Protein AF-A0A2W6VBF0-F1 (afdb_monomer_lite)

Structure (mmCIF, N/CA/C/O backbone):
data_AF-A0A2W6VBF0-F1
#
_entry.id   AF-A0A2W6VBF0-F1
#
loop_
_atom_site.group_PDB
_atom_site.id
_atom_site.type_symbol
_atom_site.label_atom_id
_atom_site.label_alt_id
_atom_site.label_comp_id
_atom_site.label_asym_id
_atom_site.label_entity_id
_atom_site.label_seq_id
_atom_site.pdbx_PDB_ins_code
_atom_site.Cartn_x
_atom_site.Cartn_y
_atom_site.Cartn_z
_atom_site.occupancy
_atom_site.B_iso_or_equiv
_atom_site.auth_seq_id
_atom_site.auth_comp_id
_atom_site.auth_asym_id
_atom_site.auth_atom_id
_atom_site.pdbx_PDB_model_num
ATOM 1 N N . MET A 1 1 ? 8.308 5.695 -21.639 1.00 37.28 1 MET A N 1
ATOM 2 C CA . MET A 1 1 ? 6.841 5.682 -21.822 1.00 37.28 1 MET A CA 1
ATOM 3 C C . MET A 1 1 ? 6.224 6.027 -20.482 1.00 37.28 1 MET A C 1
ATOM 5 O O . MET A 1 1 ? 6.552 5.370 -19.507 1.00 37.28 1 MET A O 1
ATOM 9 N N . SER A 1 2 ? 5.456 7.114 -20.416 1.00 35.91 2 SER A N 1
ATOM 10 C CA . SER A 1 2 ? 4.888 7.621 -19.165 1.00 35.91 2 SER A CA 1
ATOM 11 C C . SER A 1 2 ? 3.656 6.799 -18.785 1.00 35.91 2 SER A C 1
ATOM 13 O O . SER A 1 2 ? 2.677 6.783 -19.526 1.00 35.91 2 SER A O 1
ATOM 15 N N . ILE A 1 3 ? 3.715 6.120 -17.640 1.00 46.72 3 ILE A N 1
ATOM 16 C CA . ILE A 1 3 ? 2.602 5.381 -17.010 1.00 46.72 3 ILE A CA 1
ATOM 17 C C . ILE A 1 3 ? 1.470 6.303 -16.519 1.00 46.72 3 ILE A C 1
ATOM 19 O O . ILE A 1 3 ? 0.417 5.825 -16.115 1.00 46.72 3 ILE A O 1
ATOM 23 N N . ALA A 1 4 ? 1.646 7.624 -16.617 1.00 43.47 4 ALA A N 1
ATOM 24 C CA . ALA A 1 4 ? 0.705 8.626 -16.123 1.00 43.47 4 ALA A CA 1
ATOM 25 C C . ALA A 1 4 ? -0.602 8.760 -16.932 1.00 43.47 4 ALA A C 1
ATOM 27 O O . ALA A 1 4 ? -1.452 9.554 -16.551 1.00 43.47 4 ALA A O 1
ATOM 28 N N . ASN A 1 5 ? -0.779 8.036 -18.046 1.00 42.06 5 ASN A N 1
ATOM 29 C CA . ASN A 1 5 ? -1.889 8.296 -18.975 1.00 42.06 5 ASN A CA 1
ATOM 30 C C . ASN A 1 5 ? -2.955 7.188 -19.061 1.00 42.06 5 ASN A C 1
ATOM 32 O O . ASN A 1 5 ? -3.769 7.220 -19.979 1.00 42.06 5 ASN A O 1
ATOM 36 N N . VAL A 1 6 ? -2.942 6.189 -18.167 1.00 48.78 6 VAL A N 1
ATOM 37 C CA . VAL A 1 6 ? -3.814 5.001 -18.310 1.00 48.78 6 VAL A CA 1
ATOM 38 C C . VAL A 1 6 ? -4.966 4.934 -17.300 1.00 48.78 6 VAL A C 1
ATOM 40 O O . VAL A 1 6 ? -5.921 4.210 -17.551 1.00 48.78 6 VAL A O 1
ATOM 43 N N . ILE A 1 7 ? -4.978 5.697 -16.200 1.00 51.50 7 ILE A N 1
ATOM 44 C CA . ILE A 1 7 ? -6.007 5.500 -15.159 1.00 51.50 7 ILE A CA 1
ATOM 45 C C . ILE A 1 7 ? -6.567 6.840 -14.668 1.00 51.50 7 ILE A C 1
ATOM 47 O O . ILE A 1 7 ? -6.227 7.322 -13.597 1.00 51.50 7 ILE A O 1
ATOM 51 N N . SER A 1 8 ? -7.433 7.446 -15.485 1.00 50.75 8 SER A N 1
ATOM 52 C CA . SER A 1 8 ? -8.290 8.588 -15.103 1.00 50.75 8 SER A CA 1
ATOM 53 C C . SER A 1 8 ? -9.724 8.145 -14.762 1.00 50.75 8 SER A C 1
ATOM 55 O O . SER A 1 8 ? -10.625 8.976 -14.652 1.00 50.75 8 SER A O 1
ATOM 57 N N . ALA A 1 9 ? -9.972 6.837 -14.659 1.00 53.91 9 ALA A N 1
ATOM 58 C CA . ALA A 1 9 ? -11.263 6.314 -14.237 1.00 53.91 9 ALA A CA 1
ATOM 59 C C . ALA A 1 9 ? -11.266 6.129 -12.710 1.00 53.91 9 ALA A C 1
ATOM 61 O O . ALA A 1 9 ? -10.267 5.643 -12.170 1.00 53.91 9 ALA A O 1
ATOM 62 N N . PRO A 1 10 ? -12.360 6.485 -12.014 1.00 62.22 10 PRO A N 1
ATOM 63 C CA . PRO A 1 10 ? -12.488 6.217 -10.588 1.00 62.22 10 PRO A CA 1
ATOM 64 C C . PRO A 1 10 ? -12.339 4.712 -10.333 1.00 62.22 10 PRO A C 1
ATOM 66 O O . PRO A 1 10 ? -13.016 3.896 -10.959 1.00 62.22 10 PRO A O 1
ATOM 69 N N . VAL A 1 11 ? -11.428 4.345 -9.430 1.00 71.75 11 VAL A N 1
ATOM 70 C CA . VAL A 1 11 ? -11.211 2.946 -9.049 1.00 71.75 11 VAL A CA 1
ATOM 71 C C . VAL A 1 11 ? -12.271 2.563 -8.020 1.00 71.75 11 VAL A C 1
ATOM 73 O O . VAL A 1 11 ? -12.229 3.012 -6.874 1.00 71.75 11 VAL A O 1
ATOM 76 N N . GLU A 1 12 ? -13.230 1.732 -8.423 1.00 77.00 12 GLU A N 1
ATOM 77 C CA . GLU A 1 12 ? -14.184 1.129 -7.491 1.00 77.00 12 GLU A CA 1
ATOM 78 C C . GLU A 1 12 ? -13.506 0.004 -6.702 1.00 77.00 12 GLU A C 1
ATOM 80 O O . GLU A 1 12 ? -12.877 -0.892 -7.270 1.00 77.00 12 GLU A O 1
ATOM 85 N N . LEU A 1 13 ? -13.615 0.073 -5.374 1.00 83.62 13 LEU A N 1
ATOM 86 C CA . LEU A 1 13 ? -12.956 -0.843 -4.448 1.00 83.62 13 LEU A CA 1
ATOM 87 C C . LEU A 1 13 ? -13.983 -1.505 -3.539 1.00 83.62 13 LEU A C 1
ATOM 89 O O . LEU A 1 13 ? -14.857 -0.834 -2.991 1.00 83.62 13 LEU A O 1
ATOM 93 N N . PHE A 1 14 ? -13.836 -2.813 -3.341 1.00 86.50 14 PHE A N 1
ATOM 94 C CA . PHE A 1 14 ? -14.748 -3.622 -2.536 1.00 86.50 14 PHE A CA 1
ATOM 95 C C . PHE A 1 14 ? -14.005 -4.409 -1.453 1.00 86.50 14 PHE A C 1
ATOM 97 O O . PHE A 1 14 ? -12.859 -4.824 -1.624 1.00 86.50 14 PHE A O 1
ATOM 104 N N . VAL A 1 15 ? -14.677 -4.676 -0.329 1.00 90.44 15 VAL A N 1
ATOM 105 C CA . VAL A 1 15 ? -14.157 -5.599 0.693 1.00 90.44 15 VAL A CA 1
ATOM 106 C C . VAL A 1 15 ? -13.981 -6.993 0.085 1.00 90.44 15 VAL A C 1
ATOM 108 O O . VAL A 1 15 ? -14.874 -7.508 -0.580 1.00 90.44 15 VAL A O 1
ATOM 111 N N . GLY A 1 16 ? -12.826 -7.609 0.331 1.00 88.81 16 GLY A N 1
ATOM 112 C CA . GLY A 1 16 ? -12.423 -8.903 -0.220 1.00 88.81 16 GLY A CA 1
ATOM 113 C C . GLY A 1 16 ? -11.602 -8.802 -1.508 1.00 88.81 16 GLY A C 1
ATOM 114 O O . GLY A 1 16 ? -10.895 -9.757 -1.831 1.00 88.81 16 GLY A O 1
ATOM 115 N N . GLN A 1 17 ? -11.635 -7.659 -2.201 1.00 89.25 17 GLN A N 1
ATOM 116 C CA . GLN A 1 17 ? -10.873 -7.429 -3.427 1.00 89.25 17 GLN A CA 1
ATOM 117 C C . GLN A 1 17 ? -9.374 -7.312 -3.139 1.00 89.25 17 GLN A C 1
ATOM 119 O O . GLN A 1 17 ? -8.955 -6.734 -2.132 1.00 89.25 17 GLN A O 1
ATOM 124 N N . PHE A 1 18 ? -8.562 -7.830 -4.058 1.00 89.88 18 PHE A N 1
ATOM 125 C CA . PHE A 1 18 ? -7.127 -7.587 -4.070 1.00 89.88 18 PHE A CA 1
ATOM 126 C C . PHE A 1 18 ? -6.799 -6.395 -4.970 1.00 89.88 18 PHE A C 1
ATOM 128 O O . PHE A 1 18 ? -7.325 -6.269 -6.076 1.00 89.88 18 PHE A O 1
ATOM 135 N N . VAL A 1 19 ? -5.906 -5.537 -4.492 1.00 89.62 19 VAL A N 1
ATOM 136 C CA . VAL A 1 19 ? -5.398 -4.363 -5.204 1.00 89.62 19 VAL A CA 1
ATOM 137 C C . VAL A 1 19 ? -3.883 -4.414 -5.255 1.00 89.62 19 VAL A C 1
ATOM 139 O O . VAL A 1 19 ? -3.239 -4.854 -4.301 1.00 89.62 19 VAL A O 1
ATOM 142 N N . ALA A 1 20 ? -3.305 -3.944 -6.352 1.00 90.56 20 ALA A N 1
ATOM 143 C CA . ALA A 1 20 ? -1.880 -3.675 -6.422 1.00 90.56 20 ALA A CA 1
ATOM 144 C C . ALA A 1 20 ? -1.622 -2.235 -5.972 1.00 90.56 20 ALA A C 1
ATOM 146 O O . ALA A 1 20 ? -2.284 -1.307 -6.428 1.00 90.56 20 ALA A O 1
ATOM 147 N N . LEU A 1 21 ? -0.660 -2.047 -5.074 1.00 91.69 21 LEU A N 1
ATOM 148 C CA . LEU A 1 21 ? -0.193 -0.731 -4.656 1.00 91.69 21 LEU A CA 1
ATOM 149 C C . LEU A 1 21 ? 1.233 -0.518 -5.159 1.00 91.69 21 LEU A C 1
ATOM 151 O O . LEU A 1 21 ? 2.090 -1.394 -4.999 1.00 91.69 21 LEU A O 1
ATOM 155 N N . LEU A 1 22 ? 1.480 0.657 -5.734 1.00 91.00 22 LEU A N 1
ATOM 156 C CA . LEU A 1 22 ? 2.799 1.084 -6.191 1.00 91.00 22 LEU A CA 1
ATOM 157 C C . LEU A 1 22 ? 3.127 2.468 -5.616 1.00 91.00 22 LEU A C 1
ATOM 159 O O . LEU A 1 22 ? 2.390 3.412 -5.894 1.00 91.00 22 LEU A O 1
ATOM 163 N N . PRO A 1 23 ? 4.204 2.625 -4.830 1.00 92.81 23 PRO A N 1
ATOM 164 C CA . PRO A 1 23 ? 4.642 3.932 -4.354 1.00 92.81 23 PRO A CA 1
ATOM 165 C C . PRO A 1 23 ? 4.926 4.911 -5.489 1.00 92.81 23 PRO A C 1
ATOM 167 O O . PRO A 1 23 ? 5.534 4.544 -6.492 1.00 92.81 23 PRO A O 1
ATOM 170 N N . THR A 1 24 ? 4.508 6.166 -5.316 1.00 91.88 24 THR A N 1
ATOM 171 C CA . THR A 1 24 ? 4.733 7.224 -6.319 1.00 91.88 24 THR A CA 1
ATOM 172 C C . THR 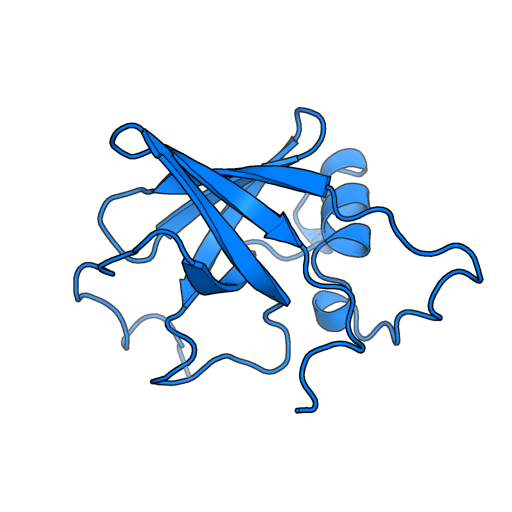A 1 24 ? 6.112 7.868 -6.209 1.00 91.88 24 THR A C 1
ATOM 174 O O . THR A 1 24 ? 6.558 8.516 -7.152 1.00 91.88 24 THR A O 1
ATOM 177 N N . ARG A 1 25 ? 6.789 7.702 -5.065 1.00 90.12 25 ARG A N 1
ATOM 178 C CA . ARG A 1 25 ? 8.130 8.236 -4.791 1.00 90.12 25 ARG A CA 1
ATOM 179 C C . ARG A 1 25 ? 9.172 7.133 -4.843 1.00 90.12 25 ARG A C 1
ATOM 181 O O . ARG A 1 25 ? 8.906 6.014 -4.398 1.00 90.12 25 ARG A O 1
ATOM 188 N N . HIS A 1 26 ? 10.368 7.454 -5.330 1.00 86.56 26 HIS A N 1
ATOM 189 C CA . HIS A 1 26 ? 11.480 6.511 -5.282 1.00 86.56 26 HIS A CA 1
ATOM 190 C C . HIS A 1 26 ? 12.051 6.445 -3.851 1.00 86.56 26 HIS A C 1
ATOM 192 O O . HIS A 1 26 ? 12.152 7.474 -3.182 1.00 86.56 26 HIS A O 1
ATOM 198 N N . PRO A 1 27 ? 12.477 5.271 -3.345 1.00 84.50 27 PRO A N 1
ATOM 199 C CA . PRO A 1 27 ? 13.069 5.142 -2.007 1.00 84.50 27 PRO A CA 1
ATOM 200 C C . PRO A 1 27 ? 14.307 6.028 -1.763 1.00 84.50 27 PRO A C 1
ATOM 202 O O . PRO A 1 27 ? 14.639 6.322 -0.613 1.00 84.50 27 PRO A O 1
ATOM 205 N N . ASP A 1 28 ? 14.99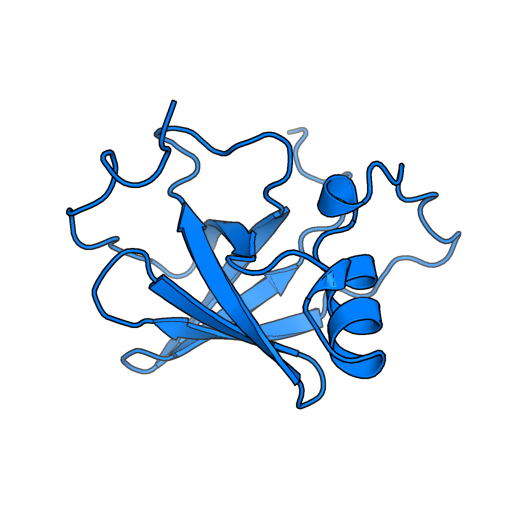3 6.479 -2.812 1.00 86.31 28 ASP A N 1
ATOM 206 C CA . ASP A 1 28 ? 16.131 7.406 -2.694 1.00 86.31 28 ASP A CA 1
ATOM 207 C C . ASP A 1 28 ? 15.705 8.859 -2.425 1.00 86.31 28 ASP A C 1
ATOM 209 O O . ASP A 1 28 ? 16.501 9.650 -1.927 1.00 86.31 28 ASP A O 1
ATOM 213 N N . GLU A 1 29 ? 14.438 9.196 -2.674 1.00 88.12 29 GLU A N 1
ATOM 214 C CA . GLU A 1 29 ? 13.878 10.549 -2.549 1.00 88.12 29 GLU A CA 1
ATOM 215 C C . GLU A 1 29 ? 13.250 10.818 -1.172 1.00 88.12 29 GLU A C 1
ATOM 217 O O . GLU A 1 29 ? 12.782 11.923 -0.899 1.00 88.12 29 GLU A O 1
ATOM 222 N N . VAL A 1 30 ? 13.217 9.812 -0.296 1.00 89.44 30 VAL A N 1
ATOM 223 C CA . VAL A 1 30 ? 12.504 9.855 0.988 1.00 89.44 30 VAL A CA 1
ATOM 224 C C . VAL A 1 30 ? 13.444 9.696 2.187 1.00 89.44 30 VAL A C 1
ATOM 226 O O . VAL A 1 30 ? 14.593 9.264 2.067 1.00 89.44 30 VAL A O 1
ATOM 229 N N . GLY A 1 31 ? 12.951 10.046 3.379 1.00 90.31 31 GLY A N 1
ATOM 230 C CA . GLY A 1 31 ? 13.691 9.887 4.635 1.00 90.31 31 GLY A CA 1
ATOM 231 C C . GLY A 1 31 ? 13.931 8.419 5.017 1.00 90.31 31 GLY A C 1
ATOM 232 O O . GLY A 1 31 ? 13.284 7.507 4.508 1.00 90.31 31 GLY A O 1
ATOM 233 N N . GLU A 1 32 ? 14.844 8.175 5.962 1.00 88.81 32 GLU A N 1
ATOM 234 C CA . GLU A 1 32 ? 15.265 6.818 6.353 1.00 88.81 32 GLU A CA 1
ATOM 235 C C . GLU A 1 32 ? 14.111 5.939 6.868 1.00 88.81 32 GLU A C 1
ATOM 237 O O . GLU A 1 32 ? 14.017 4.763 6.514 1.00 88.81 32 GLU A O 1
ATOM 242 N N . VAL A 1 33 ? 13.202 6.515 7.662 1.00 88.25 33 VAL A N 1
ATOM 243 C CA . VAL A 1 33 ? 12.035 5.802 8.207 1.00 88.25 33 VAL A CA 1
ATOM 244 C C . VAL A 1 33 ? 11.084 5.367 7.091 1.00 88.25 33 VAL A C 1
ATOM 246 O O . VAL A 1 33 ? 10.653 4.214 7.063 1.00 88.25 33 VAL A O 1
ATOM 249 N N . GLU A 1 34 ? 10.792 6.262 6.145 1.00 89.38 34 GLU A N 1
ATOM 250 C CA . GLU A 1 34 ? 9.936 5.955 4.998 1.00 89.38 34 GLU A CA 1
ATOM 251 C C . GLU A 1 34 ? 10.584 4.913 4.093 1.00 89.38 34 GLU A C 1
ATOM 253 O O . GLU A 1 34 ? 9.954 3.907 3.771 1.00 89.38 34 GLU A O 1
ATOM 258 N N . ARG A 1 35 ? 11.880 5.063 3.803 1.00 88.50 35 ARG A N 1
ATOM 259 C CA . ARG A 1 35 ? 12.661 4.072 3.056 1.00 88.50 35 ARG A CA 1
ATOM 260 C C . ARG A 1 35 ? 12.615 2.690 3.711 1.00 88.50 35 ARG A C 1
ATOM 262 O O . ARG A 1 35 ? 12.479 1.683 3.015 1.00 88.50 35 ARG A O 1
ATOM 269 N N . TYR A 1 36 ? 12.711 2.616 5.042 1.00 87.06 36 TYR A N 1
ATOM 270 C CA . TYR A 1 36 ? 12.595 1.352 5.771 1.00 87.06 36 TYR A CA 1
ATOM 271 C C . TYR A 1 36 ? 11.213 0.714 5.584 1.00 87.06 36 TYR A C 1
ATOM 273 O O . TYR A 1 36 ? 11.142 -0.474 5.263 1.00 87.06 36 TYR A O 1
ATOM 281 N N . GLN A 1 37 ? 10.130 1.484 5.741 1.00 87.31 37 GLN A N 1
ATOM 282 C CA . GLN A 1 37 ? 8.771 0.976 5.524 1.00 87.31 37 GLN A CA 1
ATOM 283 C C . GLN A 1 37 ? 8.565 0.542 4.073 1.00 87.31 37 GLN A C 1
ATOM 285 O O . GLN A 1 37 ? 8.041 -0.544 3.834 1.00 87.31 37 GLN A O 1
ATOM 290 N N . MET A 1 38 ? 9.048 1.328 3.109 1.00 87.69 38 MET A N 1
ATOM 291 C CA . MET A 1 38 ? 8.971 0.982 1.693 1.00 87.69 38 MET A CA 1
ATOM 292 C C . MET A 1 38 ? 9.697 -0.328 1.387 1.00 87.69 38 MET A C 1
ATOM 294 O O . MET A 1 38 ? 9.149 -1.173 0.695 1.00 87.69 38 MET A O 1
ATOM 298 N N . ARG A 1 39 ? 10.879 -0.565 1.968 1.00 84.44 39 ARG A N 1
ATOM 299 C CA . ARG A 1 39 ? 11.605 -1.835 1.799 1.00 84.44 39 ARG A CA 1
ATOM 300 C C . ARG A 1 39 ? 10.846 -3.039 2.365 1.00 84.44 39 ARG A C 1
ATOM 302 O O . ARG A 1 39 ? 10.987 -4.143 1.851 1.00 84.44 39 ARG A O 1
ATOM 309 N N . VAL A 1 40 ? 10.092 -2.845 3.447 1.00 83.69 40 VAL A N 1
ATOM 310 C CA . VAL A 1 40 ? 9.308 -3.915 4.083 1.00 83.69 40 VAL A CA 1
ATOM 311 C C . VAL A 1 40 ? 8.020 -4.201 3.309 1.00 83.69 40 VAL A C 1
ATOM 313 O O . VAL A 1 40 ? 7.635 -5.361 3.194 1.00 83.69 40 VAL A O 1
ATOM 316 N N . LEU A 1 41 ? 7.352 -3.160 2.808 1.00 86.75 41 LEU A N 1
ATOM 317 C CA . LEU A 1 41 ? 6.024 -3.247 2.192 1.00 86.75 41 LEU A CA 1
ATOM 318 C C . LEU A 1 41 ? 6.057 -3.406 0.674 1.00 86.75 41 LEU A C 1
ATOM 320 O O . LEU A 1 41 ? 5.119 -3.959 0.120 1.00 86.75 41 LEU A O 1
ATOM 324 N N . PHE A 1 42 ? 7.110 -2.920 0.021 1.00 87.31 42 PHE A N 1
ATOM 325 C CA . PHE A 1 42 ? 7.277 -2.890 -1.433 1.00 87.31 42 PHE A CA 1
ATOM 326 C C . PHE A 1 42 ? 8.664 -3.416 -1.819 1.00 87.31 42 PHE A C 1
ATOM 328 O O . PHE A 1 42 ? 9.497 -2.697 -2.374 1.00 87.31 42 PHE A O 1
ATOM 335 N N . PRO A 1 43 ? 8.965 -4.676 -1.494 1.00 80.94 43 PRO A N 1
ATOM 336 C CA . PRO A 1 43 ? 10.320 -5.203 -1.596 1.00 80.94 43 PRO A CA 1
ATOM 337 C C . PRO A 1 43 ? 10.878 -5.227 -3.026 1.00 80.94 43 PRO A C 1
ATOM 339 O O . PRO A 1 43 ? 12.087 -5.087 -3.227 1.00 80.94 43 PRO A O 1
ATOM 342 N N . ARG A 1 44 ? 9.993 -5.358 -4.022 1.00 79.75 44 ARG A N 1
ATOM 343 C CA . ARG A 1 44 ? 10.353 -5.419 -5.443 1.00 79.75 44 ARG A CA 1
ATOM 344 C C . ARG A 1 44 ? 10.834 -4.082 -6.002 1.00 79.75 44 ARG A C 1
ATOM 346 O O . ARG A 1 44 ? 11.635 -4.095 -6.929 1.00 79.75 44 ARG A O 1
ATOM 353 N N . LEU A 1 45 ? 10.451 -2.951 -5.395 1.00 79.75 45 LEU A N 1
ATOM 354 C CA . LEU A 1 45 ? 10.941 -1.625 -5.800 1.00 79.75 45 LEU A CA 1
ATOM 355 C C . LEU A 1 45 ? 12.466 -1.500 -5.734 1.00 79.75 45 LEU A C 1
ATOM 357 O O . LEU A 1 45 ? 13.052 -0.726 -6.479 1.00 79.75 45 LEU A O 1
ATOM 361 N N . LEU A 1 46 ? 13.114 -2.239 -4.833 1.00 70.94 46 LEU A N 1
ATOM 362 C CA . LEU A 1 46 ? 14.559 -2.161 -4.609 1.00 70.94 46 LEU A CA 1
ATOM 363 C C . LEU A 1 46 ? 15.336 -3.283 -5.317 1.00 70.94 46 LEU A C 1
ATOM 365 O O . LEU A 1 46 ? 16.501 -3.513 -4.999 1.00 70.94 46 LEU A O 1
ATOM 369 N N . GLY A 1 47 ? 14.693 -4.040 -6.217 1.00 64.06 47 GLY A N 1
ATOM 370 C CA . GLY A 1 47 ? 15.293 -5.230 -6.836 1.00 64.06 47 GLY A CA 1
ATOM 371 C C . GLY A 1 47 ? 15.609 -6.344 -5.828 1.00 64.06 47 GLY A C 1
ATOM 372 O O . GLY A 1 47 ? 16.364 -7.273 -6.121 1.00 64.06 47 GLY A O 1
ATOM 373 N N . GLY A 1 48 ? 15.057 -6.247 -4.615 1.00 56.53 48 GLY A N 1
ATOM 374 C CA . GLY A 1 48 ? 15.277 -7.205 -3.551 1.00 56.53 48 GLY A CA 1
ATOM 375 C C . GLY A 1 48 ? 14.373 -8.412 -3.732 1.00 56.53 48 GLY A C 1
ATOM 376 O O . GLY A 1 48 ? 13.161 -8.316 -3.560 1.00 56.53 48 GLY A O 1
ATOM 377 N N . VAL A 1 49 ? 14.965 -9.580 -3.986 1.0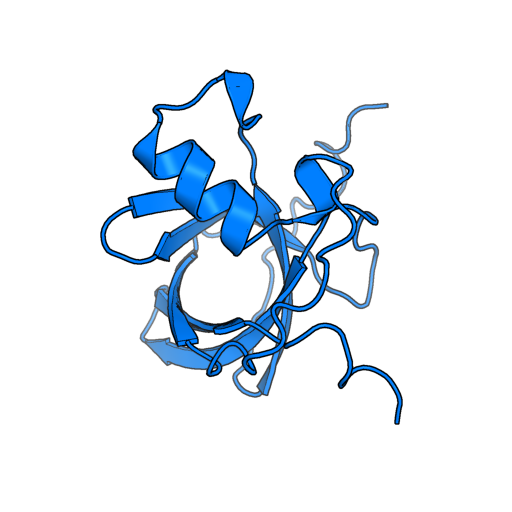0 52.12 49 VAL A N 1
ATOM 378 C CA . VAL A 1 49 ? 14.312 -10.839 -3.621 1.00 52.12 49 VAL A CA 1
ATOM 379 C C . VAL A 1 49 ? 14.097 -10.754 -2.116 1.00 52.12 49 VAL A C 1
ATOM 381 O O . VAL A 1 49 ? 15.076 -10.715 -1.361 1.00 52.12 49 VAL A O 1
ATOM 384 N N . VAL A 1 50 ? 12.843 -10.687 -1.658 1.00 51.94 50 VAL A N 1
ATOM 385 C CA . VAL A 1 50 ? 12.561 -10.912 -0.241 1.00 51.94 50 VAL A CA 1
ATOM 386 C C . VAL A 1 50 ? 13.074 -12.308 0.034 1.00 51.94 50 VAL A C 1
ATOM 388 O O . VAL A 1 50 ? 12.432 -13.298 -0.306 1.00 51.94 50 VAL A O 1
ATOM 391 N N . ARG A 1 51 ? 14.254 -12.416 0.648 1.00 46.69 51 ARG A N 1
ATOM 392 C CA . ARG A 1 51 ? 14.541 -13.595 1.448 1.00 46.69 51 ARG A CA 1
ATOM 393 C C . ARG A 1 51 ? 13.441 -13.570 2.478 1.00 46.69 51 ARG A C 1
ATOM 395 O O . ARG A 1 51 ? 13.504 -12.736 3.381 1.00 46.69 51 ARG A O 1
ATOM 402 N N . ALA A 1 52 ? 12.405 -14.383 2.256 1.00 49.03 52 ALA A N 1
ATOM 403 C CA . ALA A 1 52 ? 11.365 -14.635 3.226 1.00 49.03 52 ALA A CA 1
ATOM 404 C C . ALA A 1 52 ? 12.112 -14.791 4.540 1.00 49.03 52 ALA A C 1
ATOM 406 O O .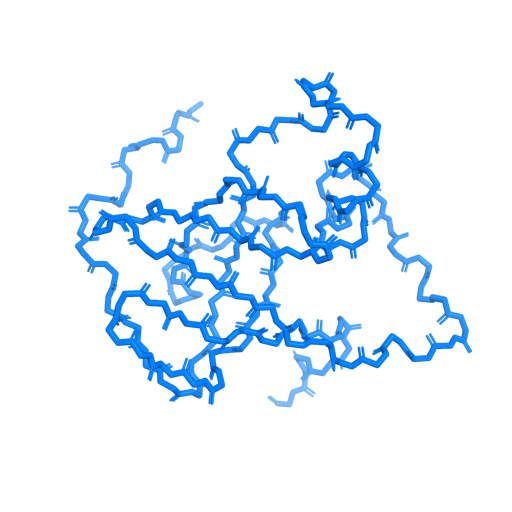 ALA A 1 52 ? 12.925 -15.707 4.698 1.00 49.03 52 ALA A O 1
ATOM 407 N N . ALA A 1 53 ? 11.983 -13.797 5.422 1.00 44.09 53 ALA A N 1
ATOM 408 C CA . ALA A 1 53 ? 12.533 -13.946 6.745 1.00 44.09 53 ALA A CA 1
ATOM 409 C C . ALA A 1 53 ? 11.965 -15.285 7.222 1.00 44.09 53 ALA A C 1
ATOM 411 O O . ALA A 1 53 ? 10.773 -15.529 7.034 1.00 44.09 53 ALA A O 1
ATOM 412 N N . ASN A 1 54 ? 12.788 -16.163 7.799 1.00 42.22 54 ASN A N 1
ATOM 413 C CA . ASN A 1 54 ? 12.376 -17.475 8.333 1.00 42.22 54 ASN A CA 1
ATOM 414 C C . ASN A 1 54 ? 11.300 -17.376 9.445 1.00 42.22 54 ASN A C 1
ATOM 416 O O . ASN A 1 54 ? 11.081 -18.302 10.219 1.00 42.22 54 ASN A O 1
ATOM 420 N N . LYS A 1 55 ? 10.650 -16.221 9.566 1.00 44.03 55 LYS A N 1
ATOM 421 C CA . LYS A 1 55 ? 9.557 -15.888 10.439 1.00 44.03 55 LYS A CA 1
ATOM 422 C C . LYS A 1 55 ? 8.417 -15.402 9.539 1.00 44.03 55 LYS A C 1
ATOM 424 O O . LYS A 1 55 ? 8.608 -14.389 8.863 1.00 44.03 55 LYS A O 1
ATOM 429 N N . PRO A 1 56 ? 7.253 -16.073 9.529 1.00 46.84 56 PRO A N 1
ATOM 430 C CA . PRO A 1 56 ? 6.106 -15.595 8.771 1.00 46.84 56 PRO A CA 1
ATOM 431 C C . PRO A 1 56 ? 5.841 -14.146 9.181 1.00 46.84 56 PRO A C 1
ATOM 433 O O . PRO A 1 56 ? 5.618 -13.864 10.367 1.00 46.84 56 PRO A O 1
ATOM 436 N N . LEU A 1 57 ? 5.935 -13.212 8.226 1.00 55.31 57 LEU A N 1
ATOM 437 C CA . LEU A 1 57 ? 5.468 -11.853 8.458 1.00 55.31 57 LEU A CA 1
ATOM 438 C C . LEU A 1 57 ? 3.986 -11.998 8.787 1.00 55.31 57 LEU A C 1
ATOM 440 O O . LEU A 1 57 ? 3.190 -12.380 7.934 1.00 55.31 57 LEU A O 1
ATOM 444 N N . ARG A 1 58 ? 3.620 -11.770 10.054 1.00 59.00 58 ARG A N 1
ATOM 445 C CA . ARG A 1 58 ? 2.211 -11.773 10.445 1.00 59.00 58 ARG A CA 1
ATOM 446 C C . ARG A 1 58 ? 1.487 -10.796 9.518 1.00 59.00 58 ARG A C 1
ATOM 448 O O . ARG A 1 58 ? 1.958 -9.658 9.434 1.00 59.00 58 ARG A O 1
ATOM 455 N N . PRO A 1 59 ? 0.384 -11.196 8.864 1.00 63.28 59 PRO A N 1
ATOM 456 C CA . PRO A 1 59 ? -0.375 -10.283 8.026 1.00 63.28 59 PRO A CA 1
ATOM 457 C C . PRO A 1 59 ? -0.774 -9.071 8.868 1.00 63.28 59 PRO A C 1
ATOM 459 O O . PRO A 1 59 ? -1.511 -9.200 9.849 1.00 63.28 59 PRO A O 1
ATOM 462 N N . ARG A 1 60 ? -0.222 -7.901 8.545 1.00 82.50 60 ARG A N 1
ATOM 463 C CA . ARG A 1 60 ? -0.563 -6.641 9.208 1.00 82.50 60 ARG A CA 1
ATOM 464 C C . ARG A 1 60 ? -1.652 -5.951 8.404 1.00 82.50 60 ARG A C 1
ATOM 466 O O . ARG A 1 60 ? -1.687 -6.057 7.179 1.00 82.50 60 ARG A O 1
ATOM 473 N N . VAL A 1 61 ? -2.546 -5.284 9.125 1.00 88.88 61 VAL A N 1
ATOM 474 C CA . VAL A 1 61 ? -3.561 -4.413 8.538 1.00 88.88 61 VAL A CA 1
ATOM 475 C C . VAL A 1 61 ? -3.018 -2.992 8.560 1.00 88.88 61 VAL A C 1
ATOM 477 O O . VAL A 1 61 ? -2.502 -2.535 9.580 1.00 88.88 61 VAL A O 1
ATOM 480 N N . TYR A 1 62 ? -3.120 -2.328 7.422 1.00 93.12 62 TYR A N 1
ATOM 481 C CA . TYR A 1 62 ? -2.681 -0.968 7.166 1.00 93.12 62 TYR A CA 1
ATOM 482 C C . TYR A 1 62 ? -3.889 -0.120 6.776 1.00 93.12 62 TYR A C 1
ATOM 484 O O . TYR A 1 62 ? -4.902 -0.651 6.318 1.00 93.12 62 TYR A O 1
ATOM 492 N N . SER A 1 63 ? -3.779 1.191 6.956 1.00 94.75 63 SER A N 1
ATOM 493 C CA . SER A 1 63 ? -4.809 2.131 6.514 1.00 94.75 63 SER A CA 1
ATOM 494 C C . SER A 1 63 ? -4.443 2.658 5.134 1.00 94.75 63 SER A C 1
ATOM 496 O O . SER A 1 63 ? -3.304 3.056 4.926 1.00 94.75 63 SER A O 1
ATOM 498 N N . LEU A 1 64 ? -5.391 2.681 4.207 1.00 94.69 64 LEU A N 1
ATOM 499 C CA . LEU A 1 64 ? -5.238 3.237 2.868 1.00 94.69 64 LEU A CA 1
ATOM 500 C C . LEU A 1 64 ? -6.314 4.304 2.662 1.00 94.69 64 LEU A C 1
ATOM 502 O O . LEU A 1 64 ? -7.501 3.995 2.685 1.00 94.69 64 LEU A O 1
ATOM 506 N N . THR A 1 65 ? -5.917 5.556 2.470 1.00 94.44 65 THR A N 1
ATOM 507 C CA . THR A 1 65 ? -6.850 6.672 2.254 1.00 94.44 65 THR A CA 1
ATOM 508 C C . THR A 1 65 ? -6.858 7.054 0.781 1.00 94.44 65 THR A C 1
ATOM 510 O O . THR A 1 65 ? -5.816 7.408 0.237 1.00 94.44 65 THR A O 1
ATOM 513 N N . THR A 1 66 ? -8.023 6.984 0.137 1.00 89.94 66 THR A N 1
ATOM 514 C CA . THR A 1 66 ? -8.177 7.215 -1.311 1.00 89.94 66 THR A CA 1
ATOM 515 C C . THR A 1 66 ? -8.398 8.695 -1.650 1.00 89.94 66 THR A C 1
ATOM 517 O O . THR A 1 66 ? -9.142 9.412 -0.966 1.00 89.94 66 THR A O 1
ATOM 520 N N . GLY A 1 67 ? -7.741 9.159 -2.718 1.00 80.88 67 GLY A N 1
ATOM 521 C CA . GLY A 1 67 ? -7.764 10.525 -3.256 1.00 80.88 67 GLY A CA 1
ATOM 522 C C . GLY A 1 67 ? -8.923 10.817 -4.220 1.00 80.88 67 GLY A C 1
ATOM 523 O O . GLY A 1 67 ? -9.287 11.979 -4.394 1.00 80.88 67 GLY A O 1
ATOM 524 N N . GLY A 1 68 ? -9.632 9.790 -4.691 1.00 68.81 68 GLY A N 1
ATOM 525 C CA . GLY A 1 68 ? -10.782 9.902 -5.602 1.00 68.81 68 GLY A CA 1
ATOM 526 C C . GLY A 1 68 ? -10.441 9.392 -7.000 1.00 68.81 68 GLY A C 1
ATOM 527 O O . GLY A 1 68 ? -11.261 8.710 -7.605 1.00 68.81 68 GLY A O 1
ATOM 528 N N . ASP A 1 69 ? -9.204 9.631 -7.431 1.00 78.19 69 ASP A N 1
ATOM 529 C CA . ASP A 1 69 ? -8.569 8.945 -8.556 1.00 78.19 69 ASP A CA 1
ATOM 530 C C . ASP A 1 69 ? -7.826 7.688 -8.063 1.00 78.19 69 ASP A C 1
ATOM 532 O O . ASP A 1 69 ? -8.035 7.221 -6.938 1.00 78.19 69 ASP A O 1
ATOM 536 N N . ALA A 1 70 ? -6.932 7.143 -8.891 1.00 82.38 70 ALA A N 1
ATOM 537 C CA . ALA A 1 70 ? -6.054 6.037 -8.513 1.00 82.38 70 ALA A CA 1
ATOM 538 C C . ALA A 1 70 ? -5.051 6.408 -7.398 1.00 82.38 70 ALA A C 1
ATOM 540 O O . ALA A 1 70 ? -4.432 5.520 -6.820 1.00 82.38 70 ALA A O 1
ATOM 541 N N . ASP A 1 71 ? -4.890 7.687 -7.056 1.00 89.38 71 ASP A N 1
ATOM 542 C CA . ASP A 1 71 ? -3.980 8.124 -5.997 1.00 89.38 71 ASP A CA 1
ATOM 543 C C . ASP A 1 71 ? -4.511 7.802 -4.593 1.00 89.38 71 ASP A C 1
ATOM 545 O O . ASP A 1 71 ? -5.682 8.020 -4.258 1.00 89.38 71 ASP A O 1
ATOM 549 N N . ALA A 1 72 ? -3.622 7.322 -3.728 1.00 92.75 72 ALA A N 1
ATOM 550 C CA . ALA A 1 72 ? -3.921 7.036 -2.335 1.00 92.75 72 ALA A CA 1
ATOM 551 C C . ALA A 1 72 ? -2.700 7.231 -1.425 1.00 92.75 72 ALA A C 1
ATOM 553 O O . ALA A 1 72 ? -1.560 7.363 -1.866 1.00 92.75 72 ALA A O 1
ATOM 554 N N . VAL A 1 73 ? -2.943 7.231 -0.115 1.00 95.69 73 VAL A N 1
ATOM 555 C CA . VAL A 1 73 ? -1.896 7.259 0.913 1.00 95.69 73 VAL A CA 1
ATOM 556 C C . VAL A 1 73 ? -2.018 6.013 1.776 1.00 95.69 73 VAL A C 1
ATOM 558 O O . VAL A 1 73 ? -3.040 5.805 2.433 1.00 95.69 73 VAL A O 1
ATOM 561 N N . LEU A 1 74 ? -0.974 5.183 1.777 1.00 95.00 74 LEU A N 1
ATOM 562 C CA . LEU A 1 74 ? -0.845 4.029 2.660 1.00 95.00 74 LEU A CA 1
ATOM 563 C C . LEU A 1 74 ? -0.161 4.460 3.962 1.00 95.00 74 LEU A C 1
ATOM 565 O O . LEU A 1 74 ? 0.997 4.870 3.959 1.00 95.00 74 LEU A O 1
ATOM 569 N N . THR A 1 75 ? -0.852 4.320 5.087 1.00 94.81 75 THR A N 1
ATOM 570 C CA . THR A 1 75 ? -0.304 4.583 6.417 1.00 94.81 75 THR A CA 1
ATOM 571 C C . THR A 1 75 ? 0.132 3.278 7.081 1.00 94.81 75 THR A C 1
ATOM 573 O O . THR A 1 75 ? -0.691 2.410 7.397 1.00 94.81 75 THR A O 1
ATOM 576 N N . ALA A 1 76 ? 1.430 3.155 7.354 1.00 88.94 76 ALA A N 1
ATOM 577 C CA . ALA A 1 76 ? 2.031 1.998 8.008 1.00 88.94 76 ALA A CA 1
ATOM 578 C C . ALA A 1 76 ? 2.971 2.430 9.138 1.00 88.94 76 ALA A C 1
ATOM 580 O O . ALA A 1 76 ? 3.957 3.123 8.915 1.00 88.94 76 ALA A O 1
ATOM 581 N N . GLY A 1 77 ? 2.667 2.024 10.376 1.00 84.19 77 GLY A N 1
ATOM 582 C CA . GLY A 1 77 ? 3.508 2.355 11.535 1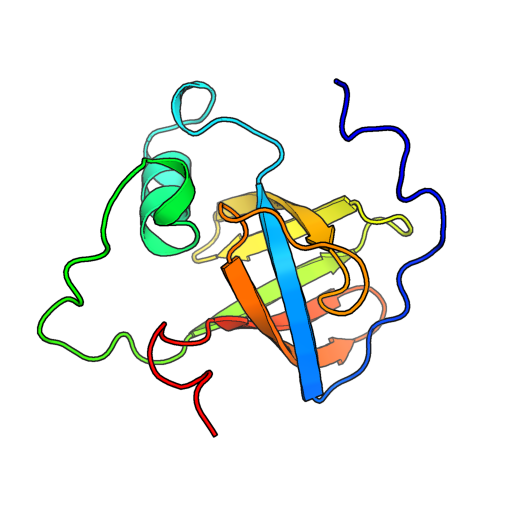.00 84.19 77 GLY A CA 1
ATOM 583 C C . GLY A 1 77 ? 3.669 3.861 11.787 1.00 84.19 77 GLY A C 1
ATOM 584 O O . GLY A 1 77 ? 4.713 4.274 12.276 1.00 84.19 77 GLY A O 1
ATOM 585 N N . GLY A 1 78 ? 2.667 4.670 11.424 1.00 88.00 78 GLY A N 1
ATOM 586 C CA . GLY A 1 78 ? 2.718 6.136 11.514 1.00 88.00 78 GLY A CA 1
ATOM 587 C C . GLY A 1 78 ? 3.433 6.823 10.346 1.00 88.00 78 GLY A C 1
ATOM 588 O O . GLY A 1 78 ? 3.549 8.042 10.344 1.00 88.00 78 GLY A O 1
ATOM 589 N N . THR A 1 79 ? 3.906 6.067 9.354 1.00 92.00 79 THR A N 1
ATOM 590 C CA . THR A 1 79 ? 4.502 6.600 8.126 1.00 92.00 79 THR A CA 1
ATOM 591 C C . THR A 1 79 ? 3.470 6.632 7.009 1.00 92.00 79 THR A C 1
ATOM 593 O O . THR A 1 79 ? 2.802 5.627 6.768 1.00 92.00 79 THR A O 1
ATOM 596 N N . GLU A 1 80 ? 3.365 7.764 6.322 1.00 94.56 80 GLU A N 1
ATOM 597 C CA . GLU A 1 80 ? 2.524 7.943 5.139 1.00 94.56 80 GLU A CA 1
ATOM 598 C C . GLU A 1 80 ? 3.339 7.700 3.869 1.00 94.56 80 GLU A C 1
ATOM 600 O O . GLU A 1 80 ? 4.368 8.337 3.651 1.00 94.56 80 GLU A O 1
ATOM 605 N N . ILE A 1 81 ? 2.870 6.773 3.038 1.00 94.00 81 ILE A N 1
ATOM 606 C CA . ILE A 1 81 ? 3.496 6.402 1.772 1.00 94.00 81 ILE A CA 1
ATOM 607 C C . ILE A 1 81 ? 2.485 6.697 0.661 1.00 94.00 81 ILE A C 1
ATOM 609 O O . ILE A 1 81 ? 1.476 5.994 0.557 1.00 94.00 81 ILE A O 1
ATOM 613 N N . PRO A 1 82 ? 2.715 7.730 -0.160 1.00 94.69 82 PRO A N 1
ATOM 614 C CA . PRO A 1 82 ? 1.920 7.990 -1.351 1.00 94.69 82 PRO A CA 1
ATOM 615 C C . PRO A 1 82 ? 2.040 6.828 -2.342 1.00 94.69 82 PRO A C 1
ATOM 617 O O . PRO A 1 82 ? 3.147 6.385 -2.660 1.00 94.69 82 PRO A O 1
ATOM 620 N N . VAL A 1 83 ? 0.904 6.320 -2.811 1.00 93.56 83 VAL A N 1
ATOM 621 C CA . VAL A 1 83 ? 0.805 5.161 -3.704 1.00 93.56 83 VAL A CA 1
ATOM 622 C C . VAL A 1 83 ? -0.238 5.400 -4.790 1.00 93.56 83 VAL A C 1
ATOM 624 O O . VAL A 1 83 ? -1.190 6.149 -4.596 1.00 93.56 83 VAL A O 1
ATOM 627 N N . VAL A 1 84 ? -0.092 4.692 -5.903 1.00 92.25 84 VAL A N 1
ATOM 628 C CA . VAL A 1 84 ? -1.160 4.479 -6.879 1.00 92.25 84 VAL A CA 1
ATOM 629 C C . VAL A 1 84 ? -1.820 3.134 -6.593 1.00 92.25 84 VAL A C 1
ATOM 631 O O . VAL A 1 84 ? -1.135 2.131 -6.366 1.00 92.25 84 VAL A O 1
ATOM 634 N N . VAL A 1 85 ? -3.148 3.118 -6.609 1.00 90.69 85 VAL A N 1
ATOM 635 C CA . VAL A 1 85 ? -3.994 1.929 -6.563 1.00 90.69 85 VAL A CA 1
ATOM 636 C C . VAL A 1 85 ? -4.217 1.433 -7.984 1.00 90.69 85 VAL A C 1
ATOM 638 O O . VAL A 1 85 ? -4.776 2.131 -8.827 1.00 90.69 85 VAL A O 1
ATOM 641 N N . LEU A 1 86 ? -3.787 0.206 -8.241 1.00 87.75 86 LEU A N 1
ATOM 642 C CA . LEU A 1 86 ? -3.870 -0.444 -9.537 1.00 87.75 86 LEU A CA 1
A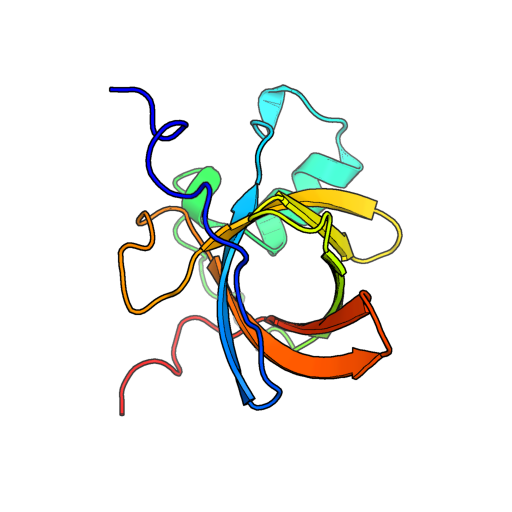TOM 643 C C . LEU A 1 86 ? -4.835 -1.636 -9.446 1.00 87.75 86 LEU A C 1
ATOM 645 O O . LEU A 1 86 ? -4.618 -2.539 -8.624 1.00 87.75 86 LEU A O 1
ATOM 649 N N . PRO A 1 87 ? -5.895 -1.667 -10.272 1.00 78.25 87 PRO A N 1
ATOM 650 C CA . PRO A 1 87 ? -6.732 -2.849 -10.429 1.00 78.25 87 PRO A CA 1
ATOM 651 C C . PRO A 1 87 ? -5.893 -4.024 -10.955 1.00 78.25 87 PRO A C 1
ATOM 653 O O . PRO A 1 87 ? -5.153 -3.881 -11.933 1.00 78.25 87 PRO A O 1
ATOM 656 N N . LEU A 1 88 ? -5.972 -5.185 -10.299 1.00 73.19 88 LEU A N 1
ATOM 657 C CA . LEU A 1 88 ? -5.174 -6.364 -10.676 1.00 73.19 88 LEU A CA 1
ATOM 658 C C . LEU A 1 88 ? -5.602 -6.998 -12.009 1.00 73.19 88 LEU A C 1
ATOM 660 O O . LEU A 1 88 ? -4.830 -7.744 -12.603 1.00 73.19 88 LEU A O 1
ATOM 664 N N . ASP A 1 89 ? -6.817 -6.718 -12.464 1.00 67.69 89 ASP A N 1
ATOM 665 C CA . ASP A 1 89 ? -7.440 -7.243 -13.679 1.00 67.69 89 ASP A CA 1
ATOM 666 C C . ASP A 1 89 ? -6.995 -6.529 -14.964 1.00 67.69 89 ASP A C 1
ATOM 668 O O . ASP A 1 89 ? -7.141 -7.092 -16.048 1.00 67.69 89 ASP A O 1
ATOM 672 N N . VAL A 1 90 ? -6.434 -5.319 -14.861 1.00 64.50 90 VAL A N 1
ATOM 673 C CA . VAL A 1 90 ? -6.069 -4.507 -16.034 1.00 64.50 90 VAL A CA 1
ATOM 674 C C . VAL A 1 90 ? -4.573 -4.579 -16.331 1.00 64.50 90 VAL A C 1
ATOM 676 O O . VAL A 1 90 ? -4.190 -4.992 -17.423 1.00 64.50 90 VAL A O 1
ATOM 679 N N . PHE A 1 91 ? -3.721 -4.175 -15.383 1.00 64.75 91 PHE A N 1
ATOM 680 C CA . PHE A 1 91 ? -2.260 -4.248 -15.497 1.00 64.75 91 PHE A CA 1
ATOM 681 C C . PHE A 1 91 ? -1.607 -3.822 -14.172 1.00 64.75 91 PHE A C 1
ATOM 683 O O . PHE A 1 91 ? -1.657 -2.648 -13.805 1.00 64.75 91 PHE A O 1
ATOM 690 N N . ALA A 1 92 ? -0.955 -4.747 -13.466 1.00 72.69 92 ALA A N 1
ATOM 691 C CA . ALA A 1 92 ? -0.111 -4.423 -12.317 1.00 72.69 92 ALA A CA 1
ATOM 692 C C . ALA A 1 92 ? 1.373 -4.569 -12.714 1.00 72.69 92 ALA A C 1
ATOM 694 O O . ALA A 1 92 ? 1.781 -5.671 -13.088 1.00 72.69 92 ALA A O 1
ATOM 695 N N . PRO A 1 93 ? 2.188 -3.495 -12.653 1.00 81.19 93 PRO A N 1
ATOM 696 C CA . PRO A 1 93 ? 3.634 -3.570 -12.841 1.00 81.19 93 PRO A CA 1
ATOM 697 C C . PRO A 1 93 ? 4.265 -4.586 -11.888 1.00 81.19 93 PRO A C 1
ATOM 699 O O . PRO A 1 93 ? 3.774 -4.789 -10.775 1.00 81.19 93 PRO A O 1
ATOM 702 N N . ALA A 1 94 ? 5.375 -5.202 -12.299 1.00 80.50 94 ALA A N 1
ATOM 703 C CA . ALA A 1 94 ? 6.042 -6.245 -11.518 1.00 80.50 94 ALA A CA 1
ATOM 704 C C . ALA A 1 94 ? 6.515 -5.742 -10.143 1.00 80.50 94 ALA A C 1
ATOM 706 O O . ALA A 1 94 ? 6.633 -6.515 -9.195 1.00 80.50 94 ALA A O 1
ATOM 707 N N . GLU A 1 95 ? 6.761 -4.440 -10.028 1.00 84.69 95 GLU A N 1
ATOM 708 C CA . GLU A 1 95 ? 7.199 -3.758 -8.817 1.00 84.69 95 GLU A CA 1
ATOM 709 C C . GLU A 1 95 ? 6.057 -3.525 -7.816 1.00 84.69 95 GLU A C 1
ATOM 711 O O . GLU A 1 95 ? 6.313 -3.277 -6.634 1.00 84.69 95 GLU A O 1
ATOM 716 N N . ALA A 1 96 ? 4.799 -3.609 -8.262 1.00 87.50 96 ALA A N 1
ATOM 717 C CA . ALA A 1 96 ? 3.642 -3.397 -7.408 1.00 87.50 96 ALA A CA 1
ATOM 718 C C . ALA A 1 96 ? 3.466 -4.556 -6.415 1.00 87.50 96 ALA A C 1
ATOM 720 O O . ALA A 1 96 ? 3.794 -5.716 -6.686 1.00 87.50 96 ALA A O 1
ATOM 721 N N . THR A 1 97 ? 2.933 -4.234 -5.237 1.00 88.19 97 THR A N 1
ATOM 722 C CA . THR A 1 97 ? 2.685 -5.217 -4.175 1.00 88.19 97 THR A CA 1
ATOM 723 C C . THR A 1 97 ? 1.191 -5.385 -3.944 1.00 88.19 97 THR A C 1
ATOM 725 O O . THR A 1 97 ? 0.452 -4.403 -3.905 1.00 88.19 97 THR A O 1
ATOM 728 N N . ALA A 1 98 ? 0.743 -6.635 -3.816 1.00 88.62 98 ALA A N 1
ATOM 729 C CA . ALA A 1 98 ? -0.665 -6.965 -3.650 1.00 88.62 98 ALA A CA 1
ATOM 730 C C . ALA A 1 98 ? -1.117 -6.827 -2.189 1.00 88.62 98 ALA A C 1
ATOM 732 O O . ALA A 1 98 ? -0.470 -7.314 -1.258 1.00 88.62 98 ALA A O 1
ATOM 733 N N . PHE A 1 99 ? -2.279 -6.211 -2.006 1.00 90.88 99 PHE A N 1
ATOM 734 C CA . PHE A 1 99 ? -2.959 -6.070 -0.727 1.00 90.88 99 PHE A CA 1
ATOM 735 C C . PHE A 1 99 ? -4.418 -6.490 -0.867 1.00 90.88 99 PHE A C 1
ATOM 737 O O . PHE A 1 99 ? -5.045 -6.233 -1.889 1.00 90.88 99 PHE A O 1
ATOM 744 N N . GLN A 1 100 ? -4.979 -7.099 0.173 1.00 91.69 100 GLN A N 1
ATOM 745 C CA . GLN A 1 100 ? -6.406 -7.403 0.239 1.00 91.69 100 GLN A CA 1
ATOM 746 C C . GLN A 1 100 ? -7.146 -6.307 1.004 1.00 91.69 100 GLN A C 1
ATOM 748 O O . GLN A 1 100 ? -6.760 -5.979 2.127 1.00 91.69 100 GLN A O 1
ATOM 753 N N . VAL A 1 101 ? -8.237 -5.781 0.456 1.00 92.31 101 VAL A N 1
ATOM 754 C CA . VAL A 1 101 ? -9.150 -4.890 1.182 1.00 92.31 101 VAL A CA 1
ATOM 755 C C . VAL A 1 101 ? -9.950 -5.722 2.186 1.00 92.31 101 VAL A C 1
ATOM 757 O O . VAL A 1 101 ? -10.664 -6.644 1.805 1.00 92.31 101 VAL A O 1
ATOM 760 N N . VAL A 1 102 ? -9.844 -5.417 3.479 1.00 94.19 102 VAL A N 1
ATOM 761 C CA . VAL A 1 102 ? -10.505 -6.186 4.555 1.00 94.19 102 VAL A CA 1
ATOM 762 C C . VAL A 1 102 ? -11.632 -5.428 5.249 1.00 94.19 102 VAL A C 1
ATOM 764 O O . VAL A 1 102 ? -12.498 -6.051 5.853 1.00 94.19 102 VAL A O 1
ATOM 767 N N . ALA A 1 103 ? -11.639 -4.099 5.170 1.00 94.06 103 ALA A N 1
ATOM 768 C CA . ALA A 1 103 ? -12.734 -3.265 5.655 1.00 94.06 103 ALA A CA 1
ATOM 769 C C . ALA A 1 103 ? -12.716 -1.905 4.951 1.00 94.06 103 ALA A C 1
ATOM 771 O O . ALA A 1 103 ? -11.682 -1.485 4.430 1.00 94.06 103 ALA A O 1
ATOM 772 N N . MET A 1 104 ? -13.850 -1.207 4.971 1.00 92.38 104 MET A N 1
ATOM 773 C CA . MET A 1 104 ? -14.003 0.119 4.378 1.00 92.38 104 MET A CA 1
ATOM 774 C C . MET A 1 104 ? -14.810 1.022 5.306 1.00 92.38 104 MET A C 1
ATOM 776 O O . MET A 1 104 ? -15.792 0.587 5.905 1.00 92.38 104 MET A O 1
ATOM 780 N N . SER A 1 105 ? -14.399 2.282 5.405 1.00 91.56 105 SER A N 1
ATOM 781 C CA . SER A 1 105 ? -15.125 3.342 6.099 1.00 91.56 105 SER A CA 1
ATOM 782 C C . SER A 1 105 ? -14.957 4.644 5.322 1.00 91.56 105 SER A C 1
ATOM 784 O O . SER A 1 105 ? -13.909 5.294 5.372 1.00 91.56 105 SER A O 1
ATOM 786 N N . GLY A 1 106 ? -15.978 5.000 4.540 1.00 88.31 106 GLY A N 1
ATOM 787 C CA . GLY A 1 106 ? -15.905 6.124 3.611 1.00 88.31 106 GLY A CA 1
ATOM 788 C C . GLY A 1 106 ? -14.733 5.965 2.637 1.00 88.31 106 GLY A C 1
ATOM 789 O O . GLY A 1 106 ? -14.671 4.997 1.888 1.00 88.31 106 GLY A O 1
ATOM 790 N N . ARG A 1 107 ? -13.794 6.916 2.672 1.00 88.06 107 ARG A N 1
ATOM 791 C CA . ARG A 1 107 ? -12.609 6.957 1.794 1.00 88.06 107 ARG A CA 1
ATOM 792 C C . ARG A 1 107 ? -11.394 6.218 2.356 1.00 88.06 107 ARG A C 1
ATOM 794 O O . ARG A 1 107 ? -10.371 6.129 1.675 1.00 88.06 107 ARG A O 1
ATOM 801 N N . THR A 1 108 ? -11.496 5.718 3.584 1.00 92.56 108 THR A N 1
ATOM 802 C CA . THR A 1 108 ? -10.431 4.988 4.268 1.00 92.56 108 THR A CA 1
ATOM 803 C C . THR A 1 108 ? -10.708 3.493 4.201 1.00 92.56 108 THR A C 1
ATOM 805 O O . THR A 1 108 ? -11.784 3.017 4.564 1.00 92.56 108 THR A O 1
ATOM 808 N N . LEU A 1 109 ? -9.711 2.741 3.759 1.00 93.38 109 LEU A N 1
ATOM 809 C CA . LEU A 1 109 ? -9.747 1.297 3.602 1.00 93.38 109 LEU A CA 1
ATOM 810 C C . LEU A 1 109 ? -8.768 0.675 4.590 1.00 93.38 109 LEU A C 1
ATOM 812 O O . LEU A 1 109 ? -7.667 1.176 4.800 1.00 93.38 109 LEU A O 1
ATOM 816 N N . SER A 1 110 ? -9.154 -0.444 5.182 1.00 94.44 110 SER A N 1
ATOM 817 C CA . SER A 1 110 ? -8.210 -1.323 5.862 1.00 94.44 110 SER A CA 1
ATOM 818 C C . SER A 1 110 ? -7.707 -2.339 4.852 1.00 94.44 110 SER A C 1
ATOM 820 O O . SER A 1 110 ? -8.511 -3.071 4.274 1.00 94.44 110 SER A O 1
ATOM 822 N N . VAL A 1 111 ? -6.395 -2.398 4.646 1.00 93.00 111 VAL A N 1
ATOM 823 C CA . VAL A 1 111 ? -5.766 -3.308 3.686 1.00 93.00 111 VAL A CA 1
ATOM 824 C C . VAL A 1 111 ? -4.774 -4.229 4.378 1.00 93.00 111 VAL A C 1
ATOM 826 O O . VAL A 1 111 ? -4.052 -3.821 5.283 1.00 93.00 111 VAL A O 1
ATOM 829 N N . ARG A 1 112 ? -4.734 -5.495 3.977 1.00 91.38 112 ARG A N 1
ATOM 830 C CA . ARG A 1 112 ? -3.834 -6.508 4.528 1.00 91.38 112 ARG A CA 1
ATOM 831 C C . ARG A 1 112 ? -2.777 -6.867 3.495 1.00 91.38 112 ARG A C 1
ATOM 833 O O . ARG A 1 112 ? -3.125 -7.214 2.371 1.00 91.38 112 ARG A O 1
ATOM 840 N N . GLY A 1 113 ? -1.505 -6.809 3.886 1.00 84.06 113 GLY A N 1
ATOM 841 C CA . GLY A 1 113 ? -0.413 -7.293 3.037 1.00 84.06 113 GLY A CA 1
ATOM 842 C C . GLY A 1 113 ? -0.515 -8.805 2.840 1.00 84.06 113 GLY A C 1
ATOM 843 O O . GLY A 1 113 ? -0.707 -9.537 3.816 1.00 84.06 113 GLY A O 1
ATOM 844 N N . VAL A 1 114 ? -0.409 -9.261 1.594 1.00 69.31 114 VAL A N 1
ATOM 845 C CA . VAL A 1 114 ? -0.439 -10.687 1.253 1.00 69.31 114 VAL A CA 1
ATOM 846 C C . VAL A 1 114 ? 0.998 -11.207 1.280 1.00 69.31 114 VAL A C 1
ATOM 848 O O . VAL A 1 114 ? 1.847 -10.633 0.595 1.00 69.31 114 VAL A O 1
ATOM 851 N N . PRO A 1 115 ? 1.325 -12.245 2.069 1.00 58.69 115 PRO A N 1
ATOM 852 C CA . PRO A 1 115 ? 2.630 -12.876 1.960 1.00 58.69 115 PRO A CA 1
ATOM 853 C C . PRO A 1 115 ? 2.787 -13.442 0.543 1.00 58.69 115 PRO A C 1
ATOM 855 O O . PRO A 1 115 ? 1.926 -14.177 0.058 1.00 58.69 115 PRO A O 1
ATOM 858 N N . GLU A 1 116 ? 3.876 -13.081 -0.136 1.00 53.38 116 GLU A N 1
ATOM 859 C CA . GLU A 1 116 ? 4.211 -13.646 -1.443 1.00 53.38 116 GLU A CA 1
ATOM 860 C C . GLU A 1 116 ? 4.450 -15.157 -1.278 1.00 53.38 116 GLU A C 1
ATOM 862 O O . GLU A 1 116 ? 5.490 -15.589 -0.786 1.00 53.38 116 GLU A O 1
ATOM 867 N N . GLY A 1 117 ? 3.424 -15.947 -1.594 1.00 42.25 117 GLY A N 1
ATOM 868 C CA . GLY A 1 117 ? 3.357 -17.391 -1.352 1.00 42.25 117 GLY A CA 1
ATOM 869 C C . GLY A 1 117 ? 1.932 -17.954 -1.415 1.00 42.25 117 GLY A C 1
ATOM 870 O O . GLY A 1 117 ? 1.773 -19.122 -1.744 1.00 42.25 117 GLY A O 1
ATOM 871 N N . ASP A 1 118 ? 0.910 -17.118 -1.190 1.00 38.00 118 ASP A N 1
ATOM 872 C CA . ASP A 1 118 ? -0.507 -17.537 -1.192 1.00 38.00 118 ASP A CA 1
ATOM 873 C C . ASP A 1 118 ? -1.260 -17.268 -2.516 1.00 38.00 118 ASP A C 1
ATOM 875 O O . ASP A 1 118 ? -2.445 -17.569 -2.620 1.00 38.00 118 ASP A O 1
ATOM 879 N N . ILE A 1 119 ? -0.610 -16.727 -3.557 1.00 39.66 119 ILE A N 1
ATOM 880 C CA . ILE A 1 119 ? -1.253 -16.439 -4.864 1.00 39.66 119 ILE A CA 1
ATOM 881 C C . ILE A 1 119 ? -1.062 -17.611 -5.846 1.00 39.66 119 ILE A C 1
ATOM 883 O O . ILE A 1 119 ? -0.768 -17.444 -7.027 1.00 39.66 119 ILE A O 1
ATOM 887 N N . SER A 1 120 ? -1.174 -18.838 -5.352 1.00 36.72 120 SER A N 1
ATOM 888 C CA . SER A 1 120 ? -1.206 -20.045 -6.180 1.00 36.72 120 SER A CA 1
ATOM 889 C C . SER A 1 120 ? -2.270 -20.985 -5.632 1.00 36.72 120 SER A C 1
ATOM 891 O O . SER A 1 120 ? -1.981 -21.849 -4.807 1.00 36.72 120 SER A O 1
ATOM 893 N N . ALA A 1 121 ? -3.503 -20.777 -6.084 1.00 33.91 121 ALA A N 1
ATOM 894 C CA . ALA A 1 121 ? -4.589 -21.745 -6.027 1.00 33.91 121 ALA A CA 1
ATOM 895 C C . ALA A 1 121 ? -5.418 -21.611 -7.306 1.00 33.91 121 ALA A C 1
ATOM 897 O O . ALA A 1 121 ? -5.720 -20.453 -7.676 1.00 33.91 121 ALA A O 1
#

Secondary structure (DSSP, 8-state):
--GGGS--S-----TT-EEEEEESS-GGGS-HHHHHHHHHH-GGGGT------SS-----EEEEEE-SSSEEEEEETTEEEEEEEEETTT---TT-EEEEEEEEETTEEEEEEPPTT----

Foldseek 3Di:
DDPVPDWPDFDDDDAQAKKWKDFPDQLVRDDPVLNVVCCVQQVVSVVDPPPCPPDHPPWDKWKWFDPRTQWIWTADPNDTTIIGIHHPVPDDPPRTFMWGFHDDDPRMTTITGDPPPPPDD

pLDDT: mean 77.28, std 18.26, range [33.91, 95.69]

Sequence (121 aa):
MSIANVISAPVELFVGQFVALLPTRHPDEVGEVERYQMRVLFPRLLGGVVRAANKPLRPRVYSLTTGGDADAVLTAGGTEIPVVVLPLDVFAPAEATAFQVVAMSGRTLSVRGVPEGDISA

Radius of gyration: 13.85 Å; chains: 1; bounding box: 32×32×33 Å